Protein AF-A0A1F2VJK0-F1 (afdb_monomer_lite)

Sequence (125 aa):
MPYIDPRTVVSPRNLIRAVHVLHDSGPEPNSWSVALLNYLDGNQGVGFRWNGDEDSPIGNPQSHGKPTWSILPEKLAEAVLETVEQLNNGGLLDGYRAMAADPEREAEAQEWCEGLIHDAAHQER

Structure (mmCIF, N/CA/C/O backbone):
data_AF-A0A1F2VJK0-F1
#
_entry.id   AF-A0A1F2VJK0-F1
#
loop_
_atom_site.group_PDB
_atom_site.id
_atom_site.type_symbol
_atom_site.label_atom_id
_atom_site.label_alt_id
_atom_site.label_comp_id
_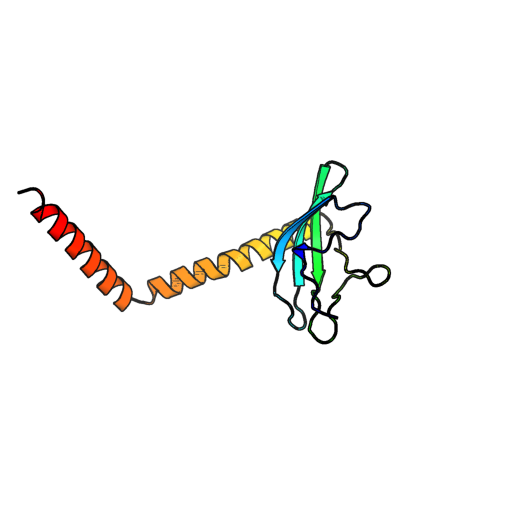atom_site.label_asym_id
_atom_site.label_entity_id
_atom_site.label_seq_id
_atom_site.pdbx_PDB_ins_code
_atom_site.Cartn_x
_atom_site.Cartn_y
_atom_site.Cartn_z
_atom_site.occupancy
_atom_site.B_iso_or_equiv
_atom_site.auth_seq_id
_atom_site.auth_comp_id
_atom_site.auth_asym_id
_atom_site.auth_atom_id
_atom_site.pdbx_PDB_model_num
ATOM 1 N N . MET A 1 1 ? 1.266 -22.776 -3.034 1.00 60.69 1 MET A N 1
ATOM 2 C CA . MET A 1 1 ? -0.028 -22.051 -3.124 1.00 60.69 1 MET A CA 1
ATOM 3 C C . MET A 1 1 ? 0.141 -20.975 -4.184 1.00 60.69 1 MET A C 1
ATOM 5 O O . MET A 1 1 ? 1.265 -20.520 -4.326 1.00 60.69 1 MET A O 1
ATOM 9 N N . PRO A 1 2 ? -0.897 -20.594 -4.942 1.00 82.62 2 PRO A N 1
ATOM 10 C CA . PRO A 1 2 ? -0.774 -19.481 -5.881 1.00 82.62 2 PRO A CA 1
ATOM 11 C C . PRO A 1 2 ? -0.553 -18.159 -5.129 1.00 82.62 2 PRO A C 1
ATOM 13 O O . PRO A 1 2 ? -1.002 -18.022 -3.987 1.00 82.62 2 PRO A O 1
ATOM 16 N N . TYR A 1 3 ? 0.125 -17.210 -5.778 1.00 87.88 3 TYR A N 1
ATOM 17 C CA . TYR A 1 3 ? 0.284 -15.833 -5.306 1.00 87.88 3 TYR A CA 1
ATOM 18 C C . TYR A 1 3 ? -1.060 -15.219 -4.884 1.00 87.88 3 TYR A C 1
ATOM 20 O O . TYR A 1 3 ? -2.088 -15.441 -5.531 1.00 87.88 3 TYR A O 1
ATOM 28 N N . ILE A 1 4 ? -1.052 -14.441 -3.797 1.00 92.81 4 ILE A N 1
ATOM 29 C CA . ILE A 1 4 ? -2.257 -13.791 -3.274 1.00 92.81 4 ILE A CA 1
ATOM 30 C C . ILE A 1 4 ? -2.305 -12.325 -3.707 1.00 92.81 4 ILE A C 1
ATOM 32 O O . ILE A 1 4 ? -1.618 -11.485 -3.116 1.00 92.81 4 ILE A O 1
ATOM 36 N N . ASP A 1 5 ? -3.201 -12.022 -4.652 1.00 94.56 5 ASP A N 1
ATOM 37 C CA . ASP A 1 5 ? -3.472 -10.658 -5.121 1.00 94.56 5 ASP A CA 1
ATOM 38 C C . ASP A 1 5 ? -3.809 -9.730 -3.934 1.00 94.56 5 ASP A C 1
ATOM 40 O O . ASP A 1 5 ? -4.797 -9.975 -3.222 1.00 94.56 5 ASP A O 1
ATOM 44 N N . PRO A 1 6 ? -3.028 -8.654 -3.714 1.00 96.31 6 PRO A N 1
ATOM 45 C CA . PRO A 1 6 ? -3.258 -7.662 -2.670 1.00 96.31 6 PRO A CA 1
ATOM 46 C C . PRO A 1 6 ? -4.685 -7.112 -2.626 1.00 96.31 6 PRO A C 1
ATOM 48 O O . PRO A 1 6 ? -5.203 -6.873 -1.536 1.00 96.31 6 PRO A O 1
ATOM 51 N N . ARG A 1 7 ? -5.372 -7.000 -3.769 1.00 96.25 7 ARG A N 1
ATOM 52 C CA . ARG A 1 7 ? -6.760 -6.504 -3.856 1.00 96.25 7 ARG A CA 1
ATOM 53 C C . ARG A 1 7 ? -7.761 -7.407 -3.133 1.00 96.25 7 ARG A C 1
ATOM 55 O O . ARG A 1 7 ? -8.834 -6.955 -2.746 1.00 96.25 7 ARG A O 1
ATOM 62 N N . THR A 1 8 ? -7.411 -8.675 -2.924 1.00 94.94 8 THR A N 1
ATOM 63 C CA . THR A 1 8 ? -8.266 -9.673 -2.260 1.00 94.94 8 THR A CA 1
ATOM 64 C C . THR A 1 8 ? -8.003 -9.793 -0.756 1.00 94.94 8 THR A C 1
ATOM 66 O O . THR A 1 8 ? -8.744 -10.467 -0.033 1.00 94.94 8 THR A O 1
ATOM 69 N N . VAL A 1 9 ? -6.955 -9.137 -0.249 1.00 95.19 9 VAL A N 1
ATOM 70 C CA . VAL A 1 9 ? -6.530 -9.261 1.147 1.00 95.19 9 VAL A CA 1
ATOM 71 C C . VAL A 1 9 ? -7.307 -8.298 2.026 1.00 95.19 9 VAL A C 1
ATOM 73 O O . VAL A 1 9 ? -7.016 -7.117 2.063 1.00 95.19 9 VAL A O 1
ATOM 76 N N . VAL A 1 10 ? -8.268 -8.810 2.793 1.00 94.31 10 VAL A N 1
ATOM 77 C CA . VAL A 1 10 ? -9.133 -8.000 3.678 1.00 94.31 10 VAL A CA 1
ATOM 78 C C . VAL A 1 10 ? -8.780 -8.117 5.168 1.00 94.31 10 VAL A C 1
ATOM 80 O O . VAL A 1 10 ? -9.585 -7.780 6.032 1.00 94.31 10 VAL A O 1
ATOM 83 N N . SER A 1 11 ? -7.597 -8.643 5.505 1.00 94.06 11 SER A N 1
ATOM 84 C CA . SER A 1 11 ? -7.152 -8.736 6.906 1.00 94.06 11 SER A CA 1
ATOM 85 C C . SER A 1 11 ? -6.347 -7.492 7.315 1.00 94.06 11 SER A C 1
ATOM 87 O O . SER A 1 11 ? -5.517 -7.058 6.516 1.00 94.06 11 SER A O 1
ATOM 89 N N . PRO A 1 12 ? -6.501 -6.954 8.545 1.00 92.44 12 PRO A N 1
ATOM 90 C CA . PRO A 1 12 ? -7.258 -7.510 9.673 1.00 92.44 12 PRO A CA 1
ATOM 91 C C . PRO A 1 12 ? -8.783 -7.425 9.487 1.00 92.44 12 PRO A C 1
ATOM 93 O O . PRO A 1 12 ? -9.351 -6.344 9.346 1.00 92.44 12 PRO A O 1
ATOM 96 N N . ARG A 1 13 ? -9.460 -8.584 9.531 1.00 88.06 13 ARG A N 1
ATOM 97 C CA . ARG A 1 13 ? -10.879 -8.719 9.137 1.00 88.06 13 ARG A CA 1
ATOM 98 C C . ARG A 1 13 ? -11.854 -7.929 10.008 1.00 88.06 13 ARG A C 1
ATOM 100 O O . ARG A 1 13 ? -12.931 -7.581 9.549 1.00 88.06 13 ARG A O 1
ATOM 107 N N . ASN A 1 14 ? -11.484 -7.672 11.260 1.00 90.44 14 ASN A N 1
ATOM 108 C CA . ASN A 1 14 ? -12.336 -6.968 12.220 1.00 90.44 14 ASN A CA 1
ATOM 109 C C . ASN A 1 14 ? -12.208 -5.443 12.117 1.00 90.44 14 ASN A C 1
ATOM 111 O O . ASN A 1 14 ? -12.771 -4.736 12.944 1.00 90.44 14 ASN A O 1
ATOM 115 N N . LEU A 1 15 ? -11.433 -4.945 11.152 1.00 92.19 15 LEU A N 1
ATOM 116 C CA . LEU A 1 15 ? -11.152 -3.524 10.997 1.00 92.19 15 LEU A CA 1
ATOM 117 C C . LEU A 1 15 ? -11.438 -3.047 9.575 1.00 92.19 15 LEU A C 1
ATOM 119 O O . LEU A 1 15 ? -12.056 -2.003 9.401 1.00 92.19 15 LEU A O 1
ATOM 123 N N . ILE A 1 16 ? -11.032 -3.821 8.566 1.00 93.75 16 ILE A N 1
ATOM 124 C CA . ILE A 1 16 ? -11.119 -3.428 7.158 1.00 93.75 16 ILE A CA 1
ATOM 125 C C . ILE A 1 16 ? -12.458 -3.864 6.553 1.00 93.75 16 ILE A C 1
ATOM 127 O O . ILE A 1 16 ? -12.811 -5.042 6.569 1.00 93.75 16 ILE A O 1
ATOM 131 N N . ARG A 1 17 ? -13.173 -2.908 5.957 1.00 93.62 17 ARG A N 1
ATOM 132 C CA . ARG A 1 17 ? -14.383 -3.117 5.153 1.00 93.62 17 ARG A CA 1
ATOM 133 C C . ARG A 1 17 ? -14.069 -3.305 3.670 1.00 93.62 17 ARG A C 1
ATOM 135 O O . ARG A 1 17 ? -14.695 -4.137 3.020 1.00 93.62 17 ARG A O 1
ATOM 142 N N . ALA A 1 18 ? -13.155 -2.504 3.128 1.00 94.88 18 ALA A N 1
ATOM 143 C CA . ALA A 1 18 ? -12.776 -2.539 1.717 1.00 94.88 18 ALA A CA 1
ATOM 144 C C . ALA A 1 18 ? -11.324 -2.090 1.522 1.00 94.88 18 ALA A C 1
ATOM 146 O O . ALA A 1 18 ? -10.783 -1.342 2.338 1.00 94.88 18 ALA A O 1
ATOM 147 N N . VAL A 1 19 ? -10.720 -2.546 0.425 1.00 97.69 19 VAL A N 1
ATOM 148 C CA . VAL A 1 19 ? -9.322 -2.292 0.063 1.00 97.69 19 VAL A CA 1
ATOM 149 C C . VAL A 1 19 ? -9.275 -1.700 -1.334 1.00 97.69 19 VAL A C 1
ATOM 151 O O . VAL A 1 19 ? -9.870 -2.248 -2.261 1.00 97.69 19 VAL A O 1
ATOM 154 N N . HIS A 1 20 ? -8.550 -0.598 -1.485 1.00 97.12 20 HIS A N 1
ATOM 155 C CA . HIS A 1 20 ? -8.260 0.018 -2.770 1.00 97.12 20 HIS A CA 1
ATOM 156 C C . HIS A 1 20 ? -6.744 0.137 -2.937 1.00 97.12 20 HIS A C 1
ATOM 158 O O . HIS A 1 20 ? -6.103 0.968 -2.302 1.00 97.12 20 HIS A O 1
ATOM 164 N N . VAL A 1 21 ? -6.163 -0.746 -3.747 1.00 97.75 21 VAL A N 1
ATOM 165 C CA . VAL A 1 21 ? -4.712 -0.801 -3.967 1.00 97.75 21 VAL A CA 1
ATOM 166 C C . VAL A 1 21 ? -4.269 0.396 -4.808 1.00 97.75 21 VAL A C 1
ATOM 168 O O . VAL A 1 21 ? -4.789 0.603 -5.900 1.00 97.75 21 VAL A O 1
ATOM 171 N N . LEU A 1 22 ? -3.311 1.159 -4.283 1.00 96.75 22 LEU A N 1
ATOM 172 C CA . LEU A 1 22 ? -2.729 2.355 -4.903 1.00 96.75 22 LEU A CA 1
ATOM 173 C C . LEU A 1 22 ? -1.428 2.039 -5.648 1.00 96.75 22 LEU A C 1
ATOM 175 O O . LEU A 1 22 ? -1.110 2.674 -6.651 1.00 96.75 22 LEU A O 1
ATOM 179 N N . HIS A 1 23 ? -0.677 1.063 -5.140 1.00 96.50 23 HIS A N 1
ATOM 180 C CA . HIS A 1 23 ? 0.555 0.564 -5.735 1.00 96.50 23 HIS A CA 1
ATOM 181 C C . HIS A 1 23 ? 0.691 -0.929 -5.451 1.00 96.50 23 HIS A C 1
ATOM 183 O O . HIS A 1 23 ? 0.369 -1.379 -4.350 1.00 96.50 23 HIS A O 1
ATOM 189 N N . ASP A 1 24 ? 1.182 -1.671 -6.437 1.00 96.12 24 ASP A N 1
ATOM 190 C CA . ASP A 1 24 ? 1.455 -3.102 -6.369 1.00 96.12 24 ASP A CA 1
ATOM 191 C C . ASP A 1 24 ? 2.599 -3.418 -7.334 1.00 96.12 24 ASP A C 1
ATOM 193 O O . ASP A 1 24 ? 2.454 -3.245 -8.544 1.00 96.12 24 ASP A O 1
ATOM 197 N N . SER A 1 25 ? 3.738 -3.854 -6.797 1.00 94.38 25 SER A N 1
ATOM 198 C CA . SER A 1 25 ? 4.920 -4.224 -7.593 1.00 94.38 25 SER A CA 1
ATOM 199 C C . SER A 1 25 ? 4.938 -5.701 -8.014 1.00 94.38 25 SER A C 1
ATOM 201 O O . SER A 1 25 ? 5.959 -6.192 -8.486 1.00 94.38 25 SER A O 1
ATOM 203 N N . GLY A 1 26 ? 3.808 -6.408 -7.895 1.00 92.50 26 GLY A N 1
ATOM 204 C CA . GLY A 1 26 ? 3.633 -7.758 -8.434 1.00 92.50 26 GLY A CA 1
ATOM 205 C C . GLY A 1 26 ? 4.156 -8.870 -7.518 1.00 92.50 26 GLY A C 1
ATOM 206 O O . GLY A 1 26 ? 4.350 -8.632 -6.328 1.00 92.50 26 GLY A O 1
ATOM 207 N N . PRO A 1 27 ? 4.318 -10.101 -8.035 1.00 92.44 27 PRO A N 1
ATOM 208 C CA . PRO A 1 27 ? 4.747 -11.278 -7.276 1.00 92.44 27 PRO A CA 1
ATOM 209 C C . PRO A 1 27 ? 6.270 -11.521 -7.331 1.00 92.44 27 PRO A C 1
ATOM 211 O O . PRO A 1 27 ? 6.710 -12.655 -7.492 1.00 92.44 27 PRO A O 1
ATOM 214 N N . GLU A 1 28 ? 7.076 -10.462 -7.236 1.00 92.12 28 GLU A N 1
ATOM 215 C CA . GLU A 1 28 ? 8.543 -10.541 -7.335 1.00 92.12 28 GLU A CA 1
ATOM 216 C C . GLU A 1 28 ? 9.218 -10.551 -5.950 1.00 92.12 28 GLU A C 1
ATOM 218 O O . GLU A 1 28 ? 8.653 -10.031 -4.981 1.00 92.12 28 GLU A O 1
ATOM 223 N N . PRO A 1 29 ? 10.455 -11.057 -5.812 1.00 89.56 29 PRO A N 1
ATOM 224 C CA . PRO A 1 29 ? 11.208 -10.923 -4.568 1.00 89.56 29 PRO A CA 1
ATOM 225 C C . PRO A 1 29 ? 11.332 -9.454 -4.129 1.00 89.56 29 PRO A C 1
ATOM 227 O O . PRO A 1 29 ? 11.705 -8.584 -4.914 1.00 89.56 29 PRO A O 1
ATOM 230 N N . ASN A 1 30 ? 11.056 -9.173 -2.852 1.00 89.25 30 ASN A N 1
ATOM 231 C CA . ASN A 1 30 ? 11.008 -7.817 -2.267 1.00 89.25 30 ASN A CA 1
ATOM 232 C C . ASN A 1 30 ? 9.932 -6.881 -2.851 1.00 89.25 30 ASN A C 1
ATOM 234 O O . ASN A 1 30 ? 9.980 -5.670 -2.619 1.00 89.25 30 ASN A O 1
ATOM 238 N N . SER A 1 31 ? 8.946 -7.417 -3.569 1.00 95.00 31 SER A N 1
ATOM 239 C CA . SER A 1 31 ? 7.778 -6.646 -3.987 1.00 95.00 31 SER A CA 1
ATOM 240 C C . SER A 1 31 ? 6.882 -6.285 -2.798 1.00 95.00 31 SER A C 1
ATOM 242 O O . SER A 1 31 ? 6.848 -6.935 -1.745 1.00 95.00 31 SER A O 1
ATOM 244 N N . TRP A 1 32 ? 6.141 -5.202 -2.959 1.00 97.12 32 TRP A N 1
ATOM 245 C CA . TRP A 1 32 ? 5.286 -4.611 -1.945 1.00 97.12 32 TRP A CA 1
ATOM 246 C C . TRP A 1 32 ? 4.083 -3.917 -2.572 1.00 97.12 32 TRP A C 1
ATOM 248 O O . TRP A 1 32 ? 4.074 -3.547 -3.750 1.00 97.12 32 TRP A O 1
ATOM 258 N N . SER A 1 33 ? 3.072 -3.727 -1.735 1.00 97.88 33 SER A N 1
ATOM 259 C CA . SER A 1 33 ? 1.848 -3.028 -2.083 1.00 97.88 33 SER A CA 1
ATOM 260 C C . SER A 1 33 ? 1.469 -2.007 -1.027 1.00 97.88 33 SER A C 1
ATOM 262 O O . SER A 1 33 ? 1.689 -2.205 0.173 1.00 97.88 33 SER A O 1
ATOM 264 N N . VAL A 1 34 ? 0.818 -0.944 -1.490 1.00 98.38 34 VAL A N 1
ATOM 265 C CA . VAL A 1 34 ? 0.169 0.068 -0.657 1.00 98.38 34 VAL A CA 1
ATOM 266 C C . VAL A 1 34 ? -1.284 0.200 -1.078 1.00 98.38 34 VAL A C 1
ATOM 268 O O . VAL A 1 34 ? -1.607 0.180 -2.266 1.00 98.38 34 VAL A O 1
ATOM 271 N N . ALA A 1 35 ? -2.172 0.334 -0.099 1.00 98.19 35 ALA A N 1
ATOM 272 C CA . ALA A 1 35 ? -3.601 0.462 -0.329 1.00 98.19 35 ALA A CA 1
ATOM 273 C C . ALA A 1 35 ? -4.237 1.507 0.586 1.00 98.19 35 ALA A C 1
ATOM 275 O O . ALA A 1 35 ? -3.845 1.663 1.742 1.00 98.19 35 ALA A O 1
ATOM 276 N N . LEU A 1 36 ? -5.282 2.159 0.086 1.00 97.81 36 LEU A N 1
ATOM 277 C CA . LEU A 1 36 ? -6.254 2.854 0.912 1.00 97.81 36 LEU A CA 1
ATOM 278 C C . LEU A 1 36 ? -7.222 1.819 1.498 1.00 97.81 36 LEU A C 1
ATOM 280 O O . LEU A 1 36 ? -7.818 1.011 0.779 1.00 97.81 36 LEU A O 1
ATOM 284 N N . LEU A 1 37 ? -7.359 1.830 2.817 1.00 97.44 37 LEU A N 1
ATOM 285 C CA . LEU A 1 37 ? -8.194 0.916 3.579 1.00 97.44 37 LEU A CA 1
ATOM 286 C C . LEU A 1 37 ? -9.399 1.678 4.111 1.00 97.44 37 LEU A C 1
ATOM 288 O O . LEU A 1 37 ? -9.247 2.628 4.876 1.00 97.44 37 LEU A O 1
ATOM 292 N N . ASN A 1 38 ? -10.595 1.230 3.745 1.00 96.12 38 ASN A N 1
ATOM 293 C CA . ASN A 1 38 ? -11.827 1.730 4.341 1.00 96.12 38 ASN A CA 1
ATOM 294 C C . ASN A 1 38 ? -12.146 0.872 5.558 1.00 96.12 38 ASN A C 1
ATOM 296 O O . ASN A 1 38 ? -12.297 -0.347 5.426 1.00 96.12 38 ASN A O 1
ATOM 300 N N . TYR A 1 39 ? -12.266 1.490 6.725 1.00 94.75 39 TYR A N 1
ATOM 301 C CA . TYR A 1 39 ? -12.575 0.795 7.964 1.00 94.75 39 TYR A CA 1
ATOM 302 C C . TYR A 1 39 ? -14.081 0.608 8.168 1.00 94.75 39 TYR A C 1
ATOM 304 O O . TYR A 1 39 ? -14.921 1.224 7.507 1.00 94.75 39 TYR A O 1
ATOM 312 N N . LEU A 1 40 ? -14.435 -0.295 9.083 1.00 91.00 40 LEU A N 1
ATOM 313 C CA . LEU A 1 40 ? -15.828 -0.581 9.443 1.00 91.00 40 LEU A CA 1
ATOM 314 C C . LEU A 1 40 ? -16.528 0.604 10.124 1.00 91.00 40 LEU A C 1
ATOM 316 O O . LEU A 1 40 ? -17.744 0.730 10.000 1.00 91.00 40 LEU A O 1
ATOM 320 N N . ASP A 1 41 ? -15.774 1.466 10.805 1.00 93.25 41 ASP A N 1
ATOM 321 C CA . ASP A 1 41 ? -16.268 2.683 11.464 1.00 93.25 41 ASP A CA 1
ATOM 322 C C . ASP A 1 41 ? -16.485 3.862 10.492 1.00 93.25 41 ASP A C 1
ATOM 324 O O . ASP A 1 41 ? -16.986 4.907 10.899 1.00 93.25 41 ASP A O 1
ATOM 328 N N . GLY A 1 42 ? -16.149 3.687 9.209 1.00 92.31 42 GLY A N 1
ATOM 329 C CA . GLY A 1 42 ? -16.272 4.707 8.166 1.00 92.31 42 GLY A CA 1
ATOM 330 C C . GLY A 1 42 ? -15.020 5.560 7.957 1.00 92.31 42 GLY A C 1
ATOM 331 O O . GLY A 1 42 ? -14.976 6.311 6.984 1.00 92.31 42 GLY A O 1
ATOM 332 N N . ASN A 1 43 ? -14.000 5.424 8.807 1.00 94.31 43 ASN A N 1
ATOM 333 C CA . ASN A 1 43 ? -12.726 6.111 8.624 1.00 94.31 43 ASN A CA 1
ATOM 334 C C . ASN A 1 43 ? -11.872 5.432 7.545 1.00 94.31 43 ASN A C 1
ATOM 336 O O . ASN A 1 43 ? -12.134 4.302 7.118 1.00 94.31 43 ASN A O 1
ATOM 340 N N . GLN A 1 44 ? -10.825 6.130 7.109 1.00 95.19 44 GLN A N 1
ATOM 341 C CA . GLN A 1 44 ? -9.849 5.611 6.158 1.00 95.19 44 GLN A CA 1
ATOM 342 C C . GLN A 1 44 ? -8.453 5.580 6.774 1.00 95.19 44 GLN A C 1
ATOM 344 O O . GLN A 1 44 ? -8.131 6.360 7.668 1.00 95.19 44 GLN A O 1
ATOM 349 N N . GLY A 1 45 ? -7.611 4.686 6.270 1.00 96.00 45 GLY A N 1
ATOM 350 C CA . GLY A 1 45 ? -6.189 4.674 6.580 1.00 96.00 45 GLY A CA 1
ATOM 351 C C . GLY A 1 45 ? -5.375 4.036 5.469 1.00 96.00 45 GLY A C 1
ATOM 352 O O . GLY A 1 45 ? -5.923 3.505 4.504 1.00 96.00 45 GLY A O 1
ATOM 353 N N . VAL A 1 46 ? -4.054 4.089 5.600 1.00 98.06 46 VAL A N 1
ATOM 354 C CA . VAL A 1 46 ? -3.138 3.530 4.603 1.00 98.06 46 VAL A CA 1
ATOM 355 C C . VAL A 1 4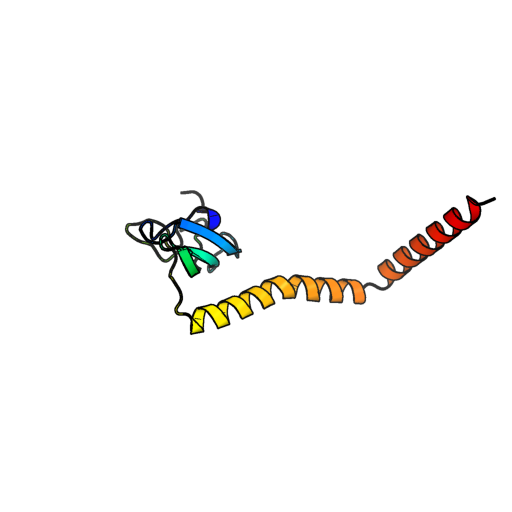6 ? -2.581 2.207 5.104 1.00 98.06 46 VAL A C 1
ATOM 357 O O . VAL A 1 46 ? -2.068 2.105 6.219 1.00 98.06 46 VAL A O 1
ATOM 360 N N . GLY A 1 47 ? -2.707 1.185 4.266 1.00 97.81 47 GLY A N 1
ATOM 361 C CA . GLY A 1 47 ? -2.148 -0.139 4.468 1.00 97.81 47 GLY A CA 1
ATOM 362 C C . GLY A 1 47 ? -0.873 -0.330 3.662 1.00 97.81 47 GLY A C 1
ATOM 363 O O . GLY A 1 47 ? -0.809 0.050 2.497 1.00 97.81 47 GLY A O 1
ATOM 364 N N . PHE A 1 48 ? 0.103 -0.992 4.270 1.00 98.06 48 PHE A N 1
ATOM 365 C CA . PHE A 1 48 ? 1.316 -1.481 3.625 1.00 98.06 48 PHE A CA 1
ATOM 366 C C . PHE A 1 48 ? 1.447 -2.992 3.806 1.00 98.06 48 PHE A C 1
ATOM 368 O O . PHE A 1 48 ? 1.124 -3.532 4.872 1.00 98.06 48 PHE A O 1
ATOM 375 N N . ARG A 1 49 ? 1.965 -3.675 2.786 1.00 96.94 49 ARG A N 1
ATOM 376 C CA . ARG A 1 49 ? 2.428 -5.058 2.906 1.00 96.94 49 ARG A CA 1
ATOM 377 C C . ARG A 1 49 ? 3.558 -5.353 1.928 1.00 96.94 49 ARG A C 1
ATOM 379 O O . ARG A 1 49 ? 3.570 -4.844 0.814 1.00 96.94 49 ARG A O 1
ATOM 386 N N . TRP A 1 50 ? 4.432 -6.261 2.325 1.00 96.94 50 TRP A N 1
ATOM 387 C CA . TRP A 1 50 ? 5.240 -7.054 1.413 1.00 96.94 50 TRP A CA 1
ATOM 388 C C . TRP A 1 50 ? 4.350 -8.078 0.713 1.00 96.94 50 TRP A C 1
ATOM 390 O O . TRP A 1 50 ? 3.536 -8.773 1.341 1.00 96.94 50 TRP A O 1
ATOM 400 N N . ASN A 1 51 ? 4.508 -8.161 -0.595 1.00 96.38 51 ASN A N 1
ATOM 401 C CA . ASN A 1 51 ? 3.845 -9.152 -1.417 1.00 96.38 51 ASN A CA 1
ATOM 402 C C . ASN A 1 51 ? 4.514 -10.519 -1.227 1.00 96.38 51 ASN A C 1
ATOM 404 O O . ASN A 1 51 ? 5.587 -10.637 -0.633 1.00 96.38 51 ASN A O 1
ATOM 408 N N . GLY A 1 52 ? 3.810 -11.567 -1.644 1.00 93.31 52 GLY A N 1
ATOM 409 C CA . GLY A 1 52 ? 4.414 -12.885 -1.780 1.00 93.31 52 GLY A CA 1
ATOM 410 C C . GLY A 1 52 ? 5.014 -13.072 -3.166 1.00 93.31 52 GLY A C 1
ATOM 411 O O . GLY A 1 52 ? 4.691 -12.319 -4.079 1.00 93.31 52 GLY A O 1
ATOM 412 N N . ASP A 1 53 ? 5.814 -14.113 -3.318 1.00 91.19 53 ASP A N 1
ATOM 413 C CA . ASP A 1 53 ? 6.394 -14.565 -4.585 1.00 91.19 53 ASP A CA 1
ATOM 414 C C . ASP A 1 53 ? 6.043 -16.048 -4.824 1.00 91.19 53 ASP A C 1
ATOM 416 O O . ASP A 1 53 ? 5.184 -16.613 -4.136 1.00 91.19 53 ASP A O 1
ATOM 420 N N . GLU A 1 54 ? 6.645 -16.685 -5.830 1.00 88.44 54 GLU A N 1
ATOM 421 C CA . GLU A 1 54 ? 6.382 -18.098 -6.140 1.00 88.44 54 GLU A CA 1
ATOM 422 C C . GLU A 1 54 ? 6.777 -19.048 -4.997 1.00 88.44 54 GLU A C 1
ATOM 424 O O . GLU A 1 54 ? 6.069 -20.028 -4.735 1.00 88.44 54 GLU A O 1
ATOM 429 N N . ASP A 1 55 ? 7.860 -18.736 -4.281 1.00 87.56 55 ASP A N 1
ATOM 430 C CA . ASP A 1 55 ? 8.383 -19.551 -3.183 1.00 87.56 55 ASP A CA 1
ATOM 431 C C . ASP A 1 55 ? 7.603 -19.314 -1.878 1.00 87.56 55 ASP A C 1
ATOM 433 O O . ASP A 1 55 ? 7.381 -20.231 -1.079 1.00 87.56 55 ASP A O 1
ATOM 437 N N . SER A 1 56 ? 7.144 -18.080 -1.663 1.00 88.50 56 SER A N 1
ATOM 438 C CA . SER A 1 56 ? 6.461 -17.611 -0.459 1.00 88.50 56 SER A CA 1
ATOM 439 C C . SER A 1 56 ? 5.239 -16.743 -0.808 1.00 88.50 56 SER A C 1
ATOM 441 O O . SER A 1 56 ? 5.236 -15.522 -0.625 1.00 88.50 56 SER A O 1
ATOM 443 N N . PRO A 1 57 ? 4.123 -17.356 -1.241 1.00 91.31 57 PRO A N 1
ATOM 444 C CA . PRO A 1 57 ? 2.993 -16.654 -1.867 1.00 91.31 57 PRO A CA 1
ATOM 445 C C . PRO A 1 57 ? 2.166 -15.775 -0.921 1.00 91.31 57 PRO A C 1
ATOM 447 O O . PRO A 1 57 ? 1.331 -14.987 -1.368 1.00 91.31 57 PRO A O 1
ATOM 450 N N . ILE A 1 58 ? 2.352 -15.912 0.395 1.00 94.56 58 ILE A N 1
ATOM 451 C CA . ILE A 1 58 ? 1.542 -15.202 1.393 1.00 94.56 58 ILE A CA 1
ATOM 452 C C . ILE A 1 58 ? 2.028 -13.757 1.587 1.00 94.56 58 ILE A C 1
ATOM 454 O O . ILE A 1 58 ? 1.218 -12.876 1.883 1.00 94.56 58 ILE A O 1
ATOM 458 N N . GLY A 1 59 ? 3.323 -13.485 1.416 1.00 94.06 59 GLY A N 1
ATOM 459 C CA . GLY A 1 59 ? 3.912 -12.181 1.732 1.00 94.06 59 GLY A CA 1
ATOM 460 C C . GLY A 1 59 ? 3.884 -11.852 3.228 1.00 94.06 59 GLY A C 1
ATOM 461 O O . GLY A 1 59 ? 3.712 -12.736 4.066 1.00 94.06 59 GLY A O 1
ATOM 462 N N . ASN A 1 60 ? 4.059 -10.581 3.594 1.00 95.31 60 ASN A N 1
ATOM 463 C CA . ASN A 1 60 ? 4.122 -10.136 4.993 1.00 95.31 60 ASN A CA 1
ATOM 464 C C . ASN A 1 60 ? 3.501 -8.738 5.183 1.00 95.31 60 ASN A C 1
ATOM 466 O O . ASN A 1 60 ? 3.615 -7.912 4.291 1.00 95.31 60 ASN A O 1
ATOM 470 N N . PRO A 1 61 ? 2.905 -8.402 6.340 1.00 95.88 61 PRO A N 1
ATOM 471 C CA . PRO A 1 61 ? 2.764 -9.240 7.525 1.00 95.88 61 PRO A CA 1
ATOM 472 C C . PRO A 1 61 ? 1.700 -10.333 7.365 1.00 95.88 61 PRO A C 1
ATOM 474 O O . PRO A 1 61 ? 0.842 -10.297 6.479 1.00 95.88 61 PRO A O 1
ATOM 477 N N . GLN A 1 62 ? 1.754 -11.311 8.268 1.00 94.62 62 GLN A N 1
ATOM 478 C CA . GLN A 1 62 ? 0.789 -12.402 8.344 1.00 94.62 62 GLN A CA 1
ATOM 479 C C . GLN A 1 62 ? 0.207 -12.502 9.754 1.00 94.62 62 GLN A C 1
ATOM 481 O O . GLN A 1 62 ? 0.919 -12.341 10.743 1.00 94.62 62 GLN A O 1
ATOM 486 N N . SER A 1 63 ? -1.080 -12.827 9.858 1.00 92.88 63 SER A N 1
ATOM 487 C CA . SER A 1 63 ? -1.735 -13.164 11.125 1.00 92.88 63 SER A CA 1
ATOM 488 C C . SER A 1 63 ? -2.357 -14.547 11.010 1.00 92.88 63 SER A C 1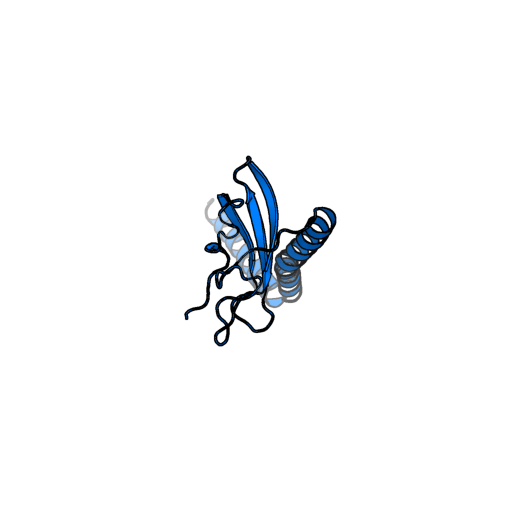
ATOM 490 O O . SER A 1 63 ? -3.219 -14.767 10.160 1.00 92.88 63 SER A O 1
ATOM 492 N N . HIS A 1 64 ? -1.911 -15.496 11.841 1.00 91.69 64 HIS A N 1
ATOM 493 C CA . HIS A 1 64 ? -2.358 -16.897 11.795 1.00 91.69 64 HIS A CA 1
ATOM 494 C C . HIS A 1 64 ? -2.264 -17.512 10.380 1.00 91.69 64 HIS A C 1
ATOM 496 O O . HIS A 1 64 ? -3.196 -18.172 9.919 1.00 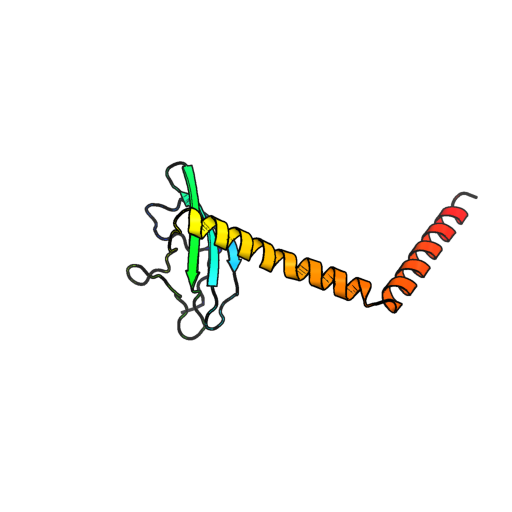91.69 64 HIS A O 1
ATOM 502 N N . GLY A 1 65 ? -1.169 -17.226 9.662 1.00 91.00 65 GLY A N 1
ATOM 503 C CA . GLY A 1 65 ? -0.940 -17.689 8.286 1.00 91.00 65 GLY A CA 1
ATOM 504 C C . GLY A 1 65 ? -1.809 -17.010 7.221 1.00 91.00 65 GLY A C 1
ATOM 505 O O . GLY A 1 65 ? -1.869 -17.481 6.090 1.00 91.00 65 GLY A O 1
ATOM 506 N N . LYS A 1 66 ? -2.516 -15.924 7.563 1.00 92.31 66 LYS A N 1
ATOM 507 C CA . LYS A 1 66 ? -3.320 -15.143 6.614 1.00 92.31 66 LYS A CA 1
ATOM 508 C C . LYS A 1 66 ? -2.587 -13.860 6.231 1.00 92.31 66 LYS A C 1
ATOM 510 O O . LYS A 1 66 ? -2.121 -13.158 7.135 1.00 92.31 66 LYS A O 1
ATOM 515 N N . PRO A 1 67 ? -2.551 -13.500 4.938 1.00 95.19 67 PRO A N 1
ATOM 516 C CA . PRO A 1 67 ? -1.977 -12.232 4.508 1.00 95.19 67 PRO A CA 1
ATOM 517 C C . PRO A 1 67 ? -2.750 -11.083 5.151 1.00 95.19 67 PRO A C 1
ATOM 519 O O . PRO A 1 67 ? -3.976 -11.153 5.293 1.00 95.19 67 PRO A O 1
ATOM 522 N N . THR A 1 68 ? -2.025 -10.065 5.602 1.00 96.88 68 THR A N 1
ATOM 523 C CA . THR A 1 68 ? -2.564 -8.973 6.414 1.00 96.88 68 THR A CA 1
ATOM 524 C C . THR A 1 68 ? -1.908 -7.655 6.018 1.00 96.88 68 THR A C 1
ATOM 526 O O . THR A 1 68 ? -0.741 -7.630 5.644 1.00 96.88 68 THR A O 1
ATOM 529 N N . TRP A 1 69 ? -2.656 -6.559 6.110 1.00 97.69 69 TRP A N 1
ATOM 530 C CA . TRP A 1 69 ? -2.120 -5.210 5.959 1.00 97.69 69 TRP A CA 1
ATOM 531 C C . TRP A 1 69 ? -1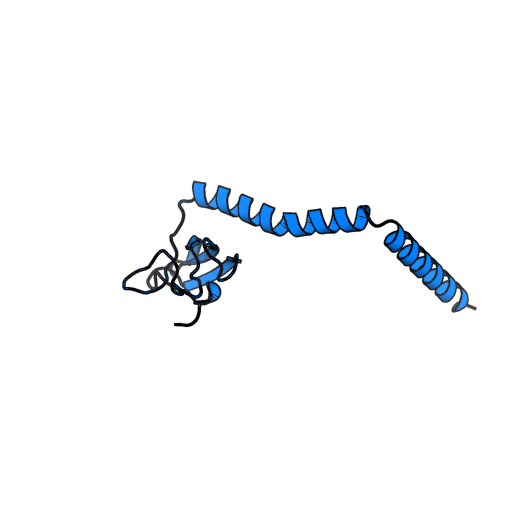.542 -4.701 7.278 1.00 97.69 69 TRP A C 1
ATOM 533 O O . TRP A 1 69 ? -2.190 -4.789 8.323 1.00 97.69 69 TRP A O 1
ATOM 543 N N . SER A 1 70 ? -0.344 -4.122 7.224 1.00 97.50 70 SER A N 1
ATOM 544 C CA . SER A 1 70 ? 0.153 -3.254 8.288 1.00 97.50 70 SER A CA 1
ATOM 545 C C . SER A 1 70 ? -0.451 -1.871 8.103 1.00 97.50 70 SER A C 1
ATOM 547 O O . SER A 1 70 ? -0.258 -1.251 7.061 1.00 97.50 70 SER A O 1
ATOM 549 N N . ILE A 1 71 ? -1.170 -1.377 9.104 1.00 96.50 71 ILE A N 1
ATOM 550 C CA . ILE A 1 71 ? -1.741 -0.030 9.063 1.00 96.50 71 ILE A CA 1
ATOM 551 C C . ILE A 1 71 ? -0.661 0.970 9.451 1.00 96.50 71 ILE A C 1
ATOM 553 O O . ILE A 1 71 ? -0.012 0.821 10.488 1.00 96.50 71 ILE A O 1
ATOM 557 N N . LEU A 1 72 ? -0.459 1.971 8.603 1.00 97.06 72 LEU A N 1
ATOM 558 C CA . LEU A 1 72 ? 0.561 2.985 8.802 1.00 97.06 72 LEU A CA 1
ATOM 559 C C . LEU A 1 72 ? 0.048 4.112 9.713 1.00 97.06 72 LEU A C 1
ATOM 561 O O . LEU A 1 72 ? -1.092 4.554 9.556 1.00 97.06 72 LEU A O 1
ATOM 565 N N . PRO A 1 73 ? 0.884 4.622 10.637 1.00 97.06 73 PRO A N 1
ATOM 566 C CA . PRO A 1 73 ? 0.621 5.885 11.316 1.00 97.06 73 PRO A CA 1
ATOM 567 C C . PRO A 1 73 ? 0.545 7.040 10.314 1.00 97.06 73 PRO A C 1
ATOM 569 O O . PRO A 1 73 ? 1.281 7.048 9.331 1.00 97.06 73 PRO A O 1
ATOM 572 N N . GLU A 1 74 ? -0.274 8.045 10.611 1.00 92.88 74 GLU A N 1
ATOM 573 C CA . GLU A 1 74 ? -0.606 9.162 9.710 1.00 92.88 74 GLU A CA 1
ATOM 574 C C . GLU A 1 74 ? 0.614 9.819 9.042 1.00 92.88 74 GLU A C 1
ATOM 576 O O . GLU A 1 74 ? 0.707 9.837 7.821 1.00 92.88 74 GLU A O 1
ATOM 581 N N . LYS A 1 75 ? 1.624 10.235 9.816 1.00 93.81 75 LYS A N 1
ATOM 582 C CA . LYS A 1 75 ? 2.834 10.870 9.255 1.00 93.81 75 LYS A CA 1
ATOM 583 C C . LYS A 1 75 ? 3.614 9.975 8.290 1.00 93.81 75 LYS A C 1
ATOM 585 O O . LYS A 1 75 ? 4.247 10.464 7.362 1.00 93.81 75 LYS A O 1
ATOM 590 N N . LEU A 1 76 ? 3.622 8.664 8.537 1.00 97.25 76 LEU A N 1
ATOM 591 C CA . LEU A 1 76 ? 4.274 7.714 7.639 1.00 97.25 76 LEU A CA 1
ATOM 592 C C . LEU A 1 76 ? 3.400 7.455 6.410 1.00 97.25 76 LEU A C 1
ATOM 594 O O . LEU A 1 76 ? 3.922 7.333 5.307 1.00 97.25 76 LEU A O 1
ATOM 598 N N . ALA A 1 77 ? 2.082 7.397 6.600 1.00 96.75 77 ALA A N 1
ATOM 599 C CA . ALA A 1 77 ? 1.118 7.265 5.521 1.00 96.75 77 ALA A CA 1
ATOM 600 C C . ALA A 1 77 ? 1.246 8.414 4.509 1.00 96.75 77 ALA A C 1
ATOM 602 O O . ALA A 1 77 ? 1.308 8.140 3.317 1.00 96.75 77 ALA A O 1
ATOM 603 N N . GLU A 1 78 ? 1.364 9.663 4.967 1.00 95.19 78 GLU A N 1
ATOM 604 C CA . GLU A 1 78 ? 1.567 10.838 4.105 1.00 95.19 78 GLU A CA 1
ATOM 605 C C . GLU A 1 78 ? 2.806 10.692 3.208 1.00 95.19 78 GLU A C 1
ATOM 607 O O . GLU A 1 78 ? 2.695 10.765 1.986 1.00 95.19 78 GLU A O 1
ATOM 612 N N . ALA A 1 79 ? 3.971 10.396 3.796 1.00 96.25 79 ALA A N 1
ATOM 613 C CA . ALA A 1 79 ? 5.218 10.234 3.043 1.00 96.25 79 ALA A CA 1
ATOM 614 C C . ALA A 1 79 ? 5.164 9.057 2.048 1.00 96.25 79 ALA A C 1
ATOM 616 O O . ALA A 1 79 ? 5.710 9.122 0.944 1.00 96.25 79 ALA A O 1
ATOM 617 N N . VAL A 1 80 ? 4.493 7.965 2.429 1.00 96.38 80 VAL A N 1
ATOM 618 C CA . VAL A 1 80 ? 4.298 6.804 1.553 1.00 96.38 80 VAL A CA 1
ATOM 619 C C . VAL A 1 80 ? 3.368 7.141 0.389 1.00 96.38 80 VAL A C 1
ATOM 621 O O . VAL A 1 80 ? 3.656 6.741 -0.735 1.00 96.38 80 VAL A O 1
ATOM 624 N N . LEU A 1 81 ? 2.283 7.883 0.626 1.00 96.06 81 LEU A N 1
ATOM 625 C CA . LEU A 1 81 ? 1.366 8.313 -0.430 1.00 96.06 81 LEU A CA 1
ATOM 626 C C . LEU A 1 81 ? 2.061 9.226 -1.441 1.00 96.06 81 LEU A C 1
ATOM 628 O O . LEU A 1 81 ? 1.918 8.998 -2.639 1.00 96.06 81 LEU A O 1
ATOM 632 N N . GLU A 1 82 ? 2.863 10.186 -0.974 1.00 94.00 82 GLU A N 1
ATOM 633 C CA . GLU A 1 82 ? 3.664 11.049 -1.849 1.00 94.00 82 GLU A CA 1
ATOM 634 C C . GLU A 1 82 ? 4.631 10.221 -2.711 1.00 94.00 82 GLU A C 1
ATOM 636 O O . GLU A 1 82 ? 4.723 10.407 -3.923 1.00 94.00 82 GLU A O 1
ATOM 641 N N . THR A 1 83 ? 5.306 9.242 -2.104 1.00 93.81 83 THR A N 1
ATOM 642 C CA . THR A 1 83 ? 6.214 8.344 -2.833 1.00 93.81 83 THR A CA 1
ATOM 643 C C . THR A 1 83 ? 5.464 7.511 -3.876 1.00 93.81 83 THR A C 1
ATOM 645 O O . THR A 1 83 ? 5.925 7.369 -5.006 1.00 93.81 83 THR A O 1
ATOM 648 N N . VAL A 1 84 ? 4.296 6.965 -3.527 1.00 94.81 84 VAL A N 1
ATOM 649 C CA . VAL A 1 84 ? 3.454 6.189 -4.451 1.00 94.81 84 VAL A CA 1
ATOM 650 C C . VAL A 1 84 ? 2.976 7.051 -5.618 1.00 94.81 84 VAL A C 1
ATOM 652 O O . VAL A 1 84 ? 3.017 6.603 -6.762 1.00 94.81 84 VAL A O 1
ATOM 655 N N . GLU A 1 85 ? 2.567 8.289 -5.355 1.00 92.06 85 GLU A N 1
ATOM 656 C CA . GLU A 1 85 ? 2.190 9.240 -6.398 1.00 92.06 85 GLU A CA 1
ATOM 657 C C . GLU A 1 85 ? 3.363 9.525 -7.343 1.00 92.06 85 GLU A C 1
ATOM 659 O O . GLU A 1 85 ? 3.201 9.459 -8.561 1.00 92.06 85 GLU A O 1
ATOM 664 N N . GLN A 1 86 ? 4.564 9.756 -6.807 1.00 89.25 86 GLN A N 1
ATOM 665 C CA . GLN A 1 86 ? 5.772 9.955 -7.611 1.00 89.25 86 GLN A CA 1
ATOM 666 C C . GLN A 1 86 ? 6.123 8.727 -8.455 1.00 89.25 86 GLN A C 1
ATOM 668 O O . GLN A 1 86 ? 6.478 8.880 -9.620 1.00 89.25 86 GLN A O 1
ATOM 673 N N . LEU A 1 87 ? 6.002 7.514 -7.910 1.00 88.25 87 LEU A N 1
ATOM 674 C CA . LEU A 1 87 ? 6.257 6.275 -8.651 1.00 88.25 87 LEU A CA 1
ATOM 675 C C . LEU A 1 87 ? 5.253 6.082 -9.794 1.00 88.25 87 LEU A C 1
ATOM 677 O O . LEU A 1 87 ? 5.640 5.720 -10.904 1.00 88.25 87 LEU A O 1
ATOM 681 N N . ASN A 1 88 ? 3.976 6.372 -9.543 1.00 85.06 88 ASN A N 1
ATOM 682 C CA . ASN A 1 88 ? 2.924 6.251 -10.549 1.00 85.06 88 ASN A CA 1
ATOM 683 C C . ASN A 1 88 ? 3.047 7.337 -11.637 1.00 85.06 88 ASN A C 1
ATOM 685 O O . ASN A 1 88 ? 2.854 7.053 -12.819 1.00 85.06 88 ASN A O 1
ATOM 689 N N . ASN A 1 89 ? 3.423 8.563 -11.260 1.00 81.06 89 ASN A N 1
ATOM 690 C CA . ASN A 1 89 ? 3.610 9.687 -12.183 1.00 81.06 89 ASN A CA 1
ATOM 691 C C . ASN A 1 89 ? 4.965 9.661 -12.906 1.00 81.06 89 ASN A C 1
ATOM 693 O O . ASN A 1 89 ? 5.084 10.215 -13.999 1.00 81.06 89 ASN A O 1
ATOM 697 N N . GLY A 1 90 ? 5.983 9.017 -12.332 1.00 69.75 90 GLY A N 1
ATOM 698 C CA . GLY A 1 90 ? 7.305 8.859 -12.940 1.00 69.75 90 GLY A CA 1
ATOM 699 C C . GLY A 1 90 ? 7.220 8.181 -14.304 1.00 69.75 90 GLY A C 1
ATOM 700 O O . GLY A 1 90 ? 7.800 8.674 -15.266 1.00 69.75 90 GLY A O 1
ATOM 701 N N . GLY A 1 91 ? 6.371 7.155 -14.431 1.00 65.75 91 GLY A N 1
ATOM 702 C CA . GLY A 1 91 ? 6.097 6.517 -15.721 1.00 65.75 91 GLY A CA 1
ATOM 703 C C . GLY A 1 91 ? 5.488 7.467 -16.761 1.00 65.75 91 GLY A C 1
ATOM 704 O O . GLY A 1 91 ? 5.803 7.371 -17.946 1.00 65.75 91 GLY A O 1
ATOM 705 N N . LEU A 1 92 ? 4.662 8.427 -16.333 1.00 69.19 92 LEU A N 1
ATOM 706 C CA . LEU A 1 92 ? 4.073 9.426 -17.227 1.00 69.19 92 LEU A CA 1
ATOM 707 C C . LEU A 1 92 ? 5.108 10.469 -17.674 1.00 69.19 92 LEU A C 1
ATOM 709 O O . LEU A 1 92 ? 5.168 10.811 -18.854 1.00 69.19 92 LEU A O 1
ATOM 713 N N . LEU A 1 93 ? 5.945 10.954 -16.753 1.00 66.94 93 LEU A N 1
ATOM 714 C CA . LEU A 1 93 ? 7.025 11.896 -17.065 1.00 66.94 93 LEU A CA 1
ATOM 715 C C . LEU A 1 93 ? 8.085 11.275 -17.978 1.00 66.94 93 LEU A C 1
ATOM 717 O O . LEU A 1 93 ? 8.542 11.934 -18.911 1.00 66.94 93 LEU A O 1
ATOM 721 N N . ASP A 1 94 ? 8.450 10.017 -17.745 1.00 73.44 94 ASP A N 1
ATOM 722 C CA . ASP A 1 94 ? 9.371 9.288 -18.614 1.00 73.44 94 ASP A CA 1
ATOM 723 C C . ASP A 1 94 ? 8.752 9.038 -19.994 1.00 73.44 94 ASP A C 1
ATOM 725 O O . ASP A 1 94 ? 9.435 9.197 -21.005 1.00 73.44 94 ASP A O 1
ATOM 729 N N . GLY A 1 95 ? 7.443 8.771 -20.062 1.00 73.69 95 GLY A N 1
ATOM 730 C CA . GLY A 1 95 ? 6.695 8.729 -21.320 1.00 73.69 95 GLY A CA 1
ATOM 731 C C . GLY A 1 95 ? 6.743 10.055 -22.086 1.00 73.69 95 GLY A C 1
ATOM 732 O O . GLY A 1 95 ? 7.034 10.063 -23.282 1.00 73.69 95 GLY A O 1
ATOM 733 N N . TYR A 1 96 ? 6.531 11.189 -21.408 1.00 78.25 96 TYR A N 1
ATOM 734 C CA . TYR A 1 96 ? 6.653 12.511 -22.034 1.00 78.25 96 TYR A CA 1
ATOM 735 C C . TYR A 1 96 ? 8.077 12.811 -22.503 1.00 78.25 96 TYR A C 1
ATOM 737 O O . TYR A 1 96 ? 8.254 13.363 -23.585 1.00 78.25 96 TYR A O 1
ATOM 745 N N . ARG A 1 97 ? 9.096 12.427 -21.728 1.00 78.31 97 ARG A N 1
ATOM 746 C CA . ARG A 1 97 ? 10.501 12.585 -22.130 1.00 78.31 97 ARG A CA 1
ATOM 747 C C . ARG A 1 97 ? 10.854 11.727 -23.337 1.00 78.31 97 ARG A C 1
ATOM 749 O O . ARG A 1 97 ? 11.552 12.212 -24.215 1.00 78.31 97 ARG A O 1
ATOM 756 N N . ALA A 1 98 ? 10.380 10.483 -23.380 1.00 80.56 98 ALA A N 1
ATOM 757 C CA . ALA A 1 98 ? 10.590 9.597 -24.516 1.00 80.56 98 ALA A CA 1
ATOM 758 C C . ALA A 1 98 ? 9.927 10.150 -25.784 1.00 80.56 98 ALA A C 1
ATOM 760 O O . ALA A 1 98 ? 10.568 10.164 -26.827 1.00 80.56 98 ALA A O 1
ATOM 761 N N . MET A 1 99 ? 8.696 10.670 -25.684 1.00 78.44 99 MET A N 1
ATOM 762 C CA . MET A 1 99 ? 8.033 11.332 -26.815 1.00 78.44 99 MET A CA 1
ATOM 763 C C . MET A 1 99 ? 8.778 12.593 -27.266 1.00 78.44 99 MET A C 1
ATOM 765 O O . MET A 1 99 ? 9.045 12.736 -28.449 1.00 78.44 99 MET A O 1
ATOM 769 N N . ALA A 1 100 ? 9.188 13.464 -26.340 1.00 78.00 100 ALA A N 1
ATOM 770 C CA . ALA A 1 100 ? 9.944 14.676 -26.674 1.00 78.00 100 ALA A CA 1
ATOM 771 C C . ALA A 1 100 ? 11.353 14.394 -27.236 1.00 78.00 100 ALA A C 1
ATOM 773 O O . ALA A 1 100 ? 11.985 15.280 -27.808 1.00 78.00 100 ALA A O 1
ATOM 774 N N . ALA A 1 101 ? 11.879 13.183 -27.035 1.00 79.12 101 ALA A N 1
ATOM 775 C CA . ALA A 1 101 ? 13.158 12.737 -27.578 1.00 79.12 101 ALA A CA 1
ATOM 776 C C . ALA A 1 101 ? 13.020 11.983 -28.916 1.00 79.12 101 ALA A C 1
ATOM 778 O O . ALA A 1 101 ? 14.038 11.532 -29.442 1.00 79.12 101 ALA A O 1
ATOM 779 N N . ASP A 1 102 ? 11.803 11.853 -29.460 1.00 83.38 102 ASP A N 1
ATOM 780 C CA . ASP A 1 102 ? 11.489 11.141 -30.706 1.00 83.38 102 ASP A CA 1
ATOM 781 C C . ASP A 1 102 ? 11.006 12.118 -31.805 1.00 83.38 102 ASP A C 1
ATOM 783 O O . ASP A 1 102 ? 9.808 12.225 -32.086 1.00 83.38 102 ASP A O 1
ATOM 787 N N . PRO A 1 103 ? 11.934 12.869 -32.433 1.00 77.44 103 PRO A N 1
ATOM 788 C CA . PRO A 1 103 ? 11.596 13.877 -33.438 1.00 77.44 103 PRO A CA 1
ATOM 789 C C . PRO A 1 103 ? 11.076 13.276 -34.753 1.00 77.44 103 PRO A C 1
ATOM 791 O O . PRO A 1 103 ? 10.389 13.966 -35.504 1.00 77.44 103 PRO A O 1
ATOM 794 N N . GLU A 1 104 ? 11.389 12.009 -35.054 1.00 80.88 104 GLU A N 1
ATOM 795 C CA . GLU A 1 104 ? 10.871 11.323 -36.248 1.00 80.88 104 GLU A CA 1
ATOM 796 C C . GLU A 1 104 ? 9.363 11.106 -36.120 1.00 80.88 104 GLU A C 1
ATOM 798 O O . GLU A 1 104 ? 8.598 11.419 -37.032 1.00 80.88 104 GLU A O 1
ATOM 803 N N . ARG A 1 105 ? 8.917 10.666 -34.942 1.00 76.06 105 ARG A N 1
ATOM 804 C CA . ARG A 1 105 ? 7.498 10.467 -34.656 1.00 76.06 105 ARG A CA 1
ATOM 805 C C . ARG A 1 105 ? 6.708 11.775 -34.589 1.00 76.06 105 ARG A C 1
ATOM 807 O O . ARG A 1 105 ? 5.536 11.794 -34.963 1.00 76.06 105 ARG A O 1
ATOM 814 N N . GLU A 1 106 ? 7.328 12.869 -34.144 1.00 78.00 106 GLU A N 1
ATOM 815 C CA . GLU A 1 106 ? 6.725 14.208 -34.217 1.00 78.00 106 GLU A CA 1
ATOM 816 C C . GLU A 1 106 ? 6.538 14.672 -35.670 1.00 78.00 106 GLU A C 1
ATOM 818 O O . GLU A 1 106 ? 5.478 15.204 -36.004 1.00 78.00 106 GLU A O 1
ATOM 823 N N . ALA A 1 107 ? 7.515 14.419 -36.548 1.00 79.50 107 ALA A N 1
ATOM 824 C CA . ALA A 1 107 ? 7.415 14.753 -37.969 1.00 79.50 107 ALA A CA 1
ATOM 825 C C . ALA A 1 107 ? 6.300 13.958 -38.672 1.00 79.50 107 ALA A C 1
ATOM 827 O O . ALA A 1 107 ? 5.477 14.549 -39.370 1.00 79.50 107 ALA A O 1
ATOM 828 N N . GLU A 1 108 ? 6.204 12.647 -38.422 1.00 82.44 108 GLU A N 1
ATOM 829 C CA . GLU A 1 108 ? 5.118 11.811 -38.955 1.00 82.44 108 GLU A CA 1
ATOM 830 C C . GLU A 1 108 ? 3.737 12.281 -38.474 1.00 82.44 108 GLU A C 1
ATOM 832 O O . GLU A 1 108 ? 2.787 12.352 -39.256 1.00 82.44 108 GLU A O 1
ATOM 837 N N . ALA A 1 109 ? 3.611 12.633 -37.189 1.00 81.44 109 ALA A N 1
ATOM 838 C CA . ALA A 1 109 ? 2.364 13.150 -36.634 1.00 81.44 109 ALA A CA 1
ATOM 839 C C . ALA A 1 109 ? 1.974 14.501 -37.254 1.00 81.44 109 ALA A C 1
ATOM 841 O O . ALA A 1 109 ? 0.789 14.751 -37.496 1.00 81.44 109 ALA A O 1
ATOM 842 N N . GLN A 1 110 ? 2.957 15.363 -37.529 1.00 81.94 110 GLN A N 1
ATOM 843 C CA . GLN A 1 110 ? 2.731 16.654 -38.166 1.00 81.94 110 GLN A CA 1
ATOM 844 C C . GLN A 1 110 ? 2.288 16.504 -39.626 1.00 81.94 110 GLN A C 1
ATOM 846 O O . GLN A 1 110 ? 1.299 17.128 -40.011 1.00 81.94 110 GLN A O 1
ATOM 851 N N . GLU A 1 111 ? 2.922 15.621 -40.400 1.00 86.12 111 GLU A N 1
ATOM 852 C CA . GLU A 1 111 ? 2.483 15.287 -41.763 1.00 86.12 111 GLU A CA 1
ATOM 853 C C . GLU A 1 111 ? 1.046 14.747 -41.775 1.00 86.12 111 GLU A C 1
ATOM 855 O O . GLU A 1 111 ? 0.229 15.124 -42.619 1.00 86.12 111 GLU A O 1
ATOM 860 N N . TRP A 1 112 ? 0.697 13.921 -40.786 1.00 81.38 112 TRP A N 1
ATOM 861 C CA . TRP A 1 112 ? -0.667 13.428 -40.602 1.00 81.38 112 TRP A CA 1
ATOM 862 C C . TRP A 1 112 ? -1.673 14.544 -40.304 1.00 81.38 112 TRP A C 1
ATOM 864 O O . TRP A 1 112 ? -2.762 14.578 -40.883 1.00 81.38 112 TRP A O 1
ATOM 874 N N . CYS A 1 113 ? -1.325 15.471 -39.408 1.00 84.00 113 CYS A N 1
ATOM 875 C CA . CYS A 1 113 ? -2.188 16.600 -39.060 1.00 84.00 113 CYS A CA 1
ATOM 876 C C . CYS A 1 113 ? -2.393 17.540 -40.252 1.00 84.00 113 CYS A C 1
ATOM 878 O O . CYS A 1 113 ? -3.517 17.971 -40.511 1.00 84.00 113 CYS A O 1
ATOM 880 N N . GLU A 1 114 ? -1.330 17.832 -40.999 1.00 86.81 114 GLU A N 1
ATOM 881 C CA . GLU A 1 114 ? -1.393 18.656 -42.206 1.00 86.81 114 GLU A CA 1
ATOM 882 C C . GLU A 1 114 ? -2.240 17.992 -43.301 1.00 86.81 114 GLU A C 1
ATOM 884 O O . GLU A 1 114 ? -3.061 18.668 -43.926 1.00 86.81 114 GLU A O 1
ATOM 889 N N . GLY A 1 115 ? -2.132 16.669 -43.469 1.00 85.88 115 GLY A N 1
ATOM 890 C CA . GLY A 1 115 ? -2.989 15.895 -44.370 1.00 85.88 115 GLY A CA 1
ATOM 891 C C . GLY A 1 115 ? -4.476 15.990 -44.010 1.00 85.88 115 GLY A C 1
ATOM 892 O O . GLY A 1 115 ? -5.300 16.304 -44.866 1.00 85.88 115 GLY A O 1
ATOM 893 N N . LEU A 1 116 ? -4.825 15.823 -42.730 1.00 84.19 116 LEU A N 1
ATOM 894 C CA . LEU A 1 116 ? -6.213 15.934 -42.258 1.00 84.19 116 LEU A CA 1
ATOM 895 C C . LEU A 1 116 ? -6.798 17.340 -42.449 1.00 84.19 116 LEU A C 1
ATOM 897 O O . LEU A 1 116 ? -7.964 17.484 -42.820 1.00 84.19 116 LEU A O 1
ATOM 901 N N . ILE A 1 117 ? -5.999 18.383 -42.207 1.00 83.75 117 ILE A N 1
ATOM 902 C CA . ILE A 1 117 ? -6.409 19.776 -42.433 1.00 83.75 117 ILE A CA 1
ATOM 903 C C . ILE A 1 117 ? -6.647 20.025 -43.927 1.00 83.75 117 ILE A C 1
ATOM 905 O O . ILE A 1 117 ? -7.614 20.694 -44.297 1.00 83.75 117 ILE A O 1
ATOM 909 N N 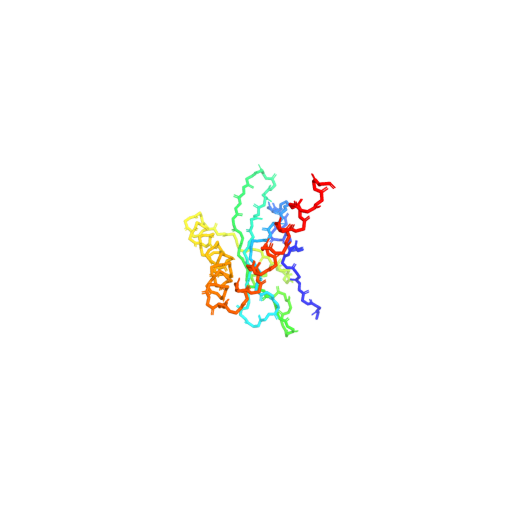. HIS A 1 118 ? -5.786 19.479 -44.788 1.00 78.69 118 HIS A N 1
ATOM 910 C CA . HIS A 1 118 ? -5.915 19.610 -46.234 1.00 78.69 118 HIS A CA 1
ATOM 911 C C . HIS A 1 118 ? -7.180 18.924 -46.769 1.00 78.69 118 HIS A C 1
ATOM 913 O O . HIS A 1 118 ? -7.937 19.538 -47.526 1.00 78.69 118 HIS A O 1
ATOM 919 N N . ASP A 1 119 ? -7.450 17.698 -46.317 1.00 84.12 119 ASP A N 1
ATOM 920 C CA . ASP A 1 119 ? -8.634 16.926 -46.700 1.00 84.12 119 ASP A CA 1
ATOM 921 C C . ASP A 1 119 ? -9.932 17.608 -46.244 1.00 84.12 119 ASP A C 1
ATOM 923 O O . ASP A 1 119 ? -10.878 17.740 -47.027 1.00 84.12 119 ASP A O 1
ATOM 927 N N . ALA A 1 120 ? -9.964 18.126 -45.011 1.00 77.88 120 ALA A N 1
ATOM 928 C CA . ALA A 1 120 ? -11.103 18.883 -44.495 1.00 77.88 120 ALA A CA 1
ATOM 929 C C . ALA A 1 120 ? -11.358 20.166 -45.309 1.00 77.88 120 ALA A C 1
ATOM 931 O O . ALA A 1 120 ? -12.499 20.466 -45.656 1.00 77.88 120 ALA A O 1
ATOM 932 N N . ALA A 1 121 ? -10.298 20.883 -45.698 1.00 75.12 121 ALA A N 1
ATOM 933 C CA . ALA A 1 121 ? -10.399 22.084 -46.531 1.00 75.12 121 ALA A CA 1
ATOM 934 C C . ALA A 1 121 ? -10.831 21.795 -47.985 1.00 75.12 121 ALA A C 1
ATOM 936 O O . ALA A 1 121 ? -11.206 22.716 -48.715 1.00 75.12 121 ALA A O 1
ATOM 937 N N . HIS A 1 122 ? -10.742 20.543 -48.446 1.00 68.50 122 HIS A N 1
ATOM 938 C CA . HIS A 1 122 ? -11.184 20.117 -49.779 1.00 68.50 122 HIS A CA 1
ATOM 939 C C . HIS A 1 122 ? -12.591 19.501 -49.792 1.00 68.50 122 HIS A C 1
ATOM 941 O O . HIS A 1 122 ? -13.196 19.435 -50.860 1.00 68.50 122 HIS A O 1
ATOM 947 N N . GLN A 1 123 ? -13.147 19.121 -48.637 1.00 60.97 123 GLN A N 1
ATOM 948 C CA . GLN A 1 123 ? -14.532 18.646 -48.508 1.00 60.97 123 GLN A CA 1
ATOM 949 C C . GLN A 1 123 ? -15.586 19.771 -48.483 1.00 60.97 123 GLN A C 1
ATOM 951 O O . GLN A 1 123 ? -16.762 19.496 -48.706 1.00 60.97 123 GLN A O 1
ATOM 956 N N . GLU A 1 124 ? -15.195 21.030 -48.260 1.00 56.97 124 GLU A N 1
ATOM 957 C CA . GLU A 1 124 ? -16.104 22.193 -48.238 1.00 56.97 124 GLU A CA 1
ATOM 958 C C . GLU A 1 124 ? -16.332 22.855 -49.621 1.00 56.97 124 GLU A C 1
ATOM 960 O O . GLU A 1 124 ? -16.733 24.020 -49.688 1.00 56.97 124 GLU A O 1
ATOM 965 N N . ARG A 1 125 ? -16.082 22.149 -50.737 1.00 48.84 125 ARG A N 1
ATOM 966 C CA . ARG A 1 125 ? -16.231 22.689 -52.104 1.00 48.84 125 ARG A CA 1
ATOM 967 C C . ARG A 1 125 ? -17.196 21.908 -52.990 1.00 48.84 125 ARG A C 1
ATOM 969 O O . ARG A 1 125 ? -17.141 20.661 -52.979 1.00 48.84 125 ARG A O 1
#

pLDDT: mean 88.68, std 9.85, range [48.84, 98.38]

Foldseek 3Di:
DAADDPQPAQPVVQWFPHWAWLDWPPQDVQTKTKIWTQTPVRDIFIWIWATHHPVGRQGDDDDPSHRHTDTDDPVVRVVVVVVSVCVVCVVVVVVVVVVVVCVVVVVVVVVVVVVVVVVVVVVVD

Radius of gyration: 22.6 Å; chains: 1; bounding box: 29×45×64 Å

Secondary structure (DSSP, 8-state):
-----GGG---STTTEEEEEEEEE--SSTT-EEEEEEEETTS-EEEEEEEPP-SS-TT-BSEETTEE-PEEPPHHHHHHHHHHHHHHHHHHHHHHHHHHHT-HHHHHHHHHHHHHHHHHHHHHT-